Protein AF-A0A939XB37-F1 (afdb_monomer_lite)

Foldseek 3Di:
DFAKDKDKAWDAAQWQQKWKAFQAKKKKAWQAKWKKWKAFQVCQDPLAHESVRTDIDIDGHGDIDIDGRGMITDRIHDPDPPPITMIMMMDHPQPQAADDDDDDPDPQNLQDPGVRMGMAGDCPHPCVVVPHHPHYDDDTDGCNVVD

Structure (mmCIF, N/CA/C/O backbone):
data_AF-A0A939XB37-F1
#
_entry.id   AF-A0A939XB37-F1
#
loop_
_atom_site.group_PDB
_atom_site.id
_atom_site.type_symbol
_atom_site.label_atom_id
_atom_site.label_alt_id
_atom_site.label_comp_id
_atom_site.label_asym_id
_atom_site.label_entity_id
_atom_site.label_seq_id
_atom_site.pdbx_PDB_ins_code
_atom_site.Cartn_x
_atom_site.Cartn_y
_atom_site.Cartn_z
_atom_site.occupancy
_atom_site.B_iso_or_equiv
_atom_site.auth_seq_id
_atom_site.auth_comp_id
_atom_site.auth_asym_id
_atom_site.auth_atom_id
_atom_site.pdbx_PDB_model_num
ATOM 1 N N . GLY A 1 1 ? -7.329 -21.004 -12.121 1.00 77.19 1 GLY A N 1
ATOM 2 C CA . GLY A 1 1 ? -6.744 -20.013 -11.199 1.00 77.19 1 GLY A CA 1
ATOM 3 C C . GLY A 1 1 ? -5.356 -20.456 -10.789 1.00 77.19 1 GLY A C 1
ATOM 4 O O . GLY A 1 1 ? -5.059 -21.642 -10.910 1.00 77.19 1 GLY A O 1
ATOM 5 N N . MET A 1 2 ? -4.515 -19.524 -10.344 1.00 89.12 2 MET A N 1
ATOM 6 C CA . MET A 1 2 ? -3.220 -19.843 -9.728 1.00 89.12 2 MET A CA 1
ATOM 7 C C . MET A 1 2 ? -3.422 -20.400 -8.306 1.00 89.12 2 MET A C 1
ATOM 9 O O . MET A 1 2 ? -4.452 -20.115 -7.691 1.00 89.12 2 MET A O 1
ATOM 13 N N . PRO A 1 3 ? -2.480 -21.196 -7.762 1.00 96.12 3 PRO A N 1
ATOM 14 C CA . PRO A 1 3 ? -2.485 -21.544 -6.342 1.00 96.12 3 PRO A CA 1
ATOM 15 C C . PRO A 1 3 ? -2.455 -20.283 -5.473 1.00 96.12 3 PRO A C 1
ATOM 17 O O . PRO A 1 3 ? -1.830 -19.302 -5.865 1.00 96.12 3 PRO A O 1
ATOM 20 N N . ILE A 1 4 ? -3.067 -20.327 -4.290 1.00 97.12 4 ILE A N 1
ATOM 21 C CA . ILE A 1 4 ? -3.101 -19.203 -3.341 1.00 97.12 4 ILE A CA 1
ATOM 22 C C . ILE A 1 4 ? -2.190 -19.444 -2.131 1.00 97.12 4 ILE A C 1
ATOM 24 O O . ILE A 1 4 ? -1.799 -20.579 -1.844 1.00 97.12 4 ILE A O 1
ATOM 28 N N . GLN A 1 5 ? -1.884 -18.373 -1.405 1.00 97.19 5 GLN A N 1
ATOM 29 C CA . GLN A 1 5 ? -1.252 -18.375 -0.091 1.00 97.19 5 GLN A CA 1
ATOM 30 C C . GLN A 1 5 ? -2.053 -17.508 0.884 1.00 97.19 5 GLN A C 1
ATOM 32 O O . GLN A 1 5 ? -2.689 -16.536 0.482 1.00 97.19 5 GLN A O 1
ATOM 37 N N . LEU A 1 6 ? -2.004 -17.870 2.166 1.00 97.31 6 LEU A N 1
ATOM 38 C CA . LEU A 1 6 ? -2.582 -17.092 3.255 1.00 97.31 6 LEU A CA 1
ATOM 39 C C . LEU A 1 6 ? -1.446 -16.588 4.143 1.00 97.31 6 LEU A C 1
ATOM 41 O O . LEU A 1 6 ? -0.588 -17.367 4.561 1.00 97.31 6 LEU A O 1
ATOM 45 N N . GLY A 1 7 ? -1.458 -15.293 4.431 1.00 96.12 7 GLY A N 1
ATOM 46 C CA . GLY A 1 7 ? -0.542 -14.631 5.352 1.00 96.12 7 GLY A CA 1
ATOM 47 C C . GLY A 1 7 ? -1.297 -13.789 6.373 1.00 96.12 7 GLY A C 1
ATOM 48 O O . GLY A 1 7 ? -2.523 -13.686 6.337 1.00 96.12 7 GLY A O 1
ATOM 49 N N . TYR A 1 8 ? -0.561 -13.172 7.292 1.00 94.06 8 TYR A N 1
ATOM 50 C CA . TYR A 1 8 ? -1.111 -12.186 8.212 1.00 94.06 8 TYR A CA 1
ATOM 51 C C . TYR A 1 8 ? -0.237 -10.931 8.213 1.00 94.06 8 TYR A C 1
ATOM 53 O O . TYR A 1 8 ? 0.990 -11.021 8.213 1.00 94.06 8 TYR A O 1
ATOM 61 N N . CYS A 1 9 ? -0.875 -9.765 8.245 1.00 96.81 9 CYS A N 1
ATOM 62 C CA . CYS A 1 9 ? -0.240 -8.461 8.386 1.00 96.81 9 CYS A CA 1
ATOM 63 C C . CYS A 1 9 ? -0.801 -7.779 9.640 1.00 96.81 9 CYS A C 1
ATOM 65 O O . CYS A 1 9 ? -2.015 -7.764 9.862 1.00 96.81 9 CYS A O 1
ATOM 67 N N . ASN A 1 10 ? 0.072 -7.263 10.505 1.00 97.38 10 ASN A N 1
ATOM 68 C CA . ASN A 1 10 ? -0.334 -6.553 11.716 1.00 97.38 10 ASN A CA 1
ATOM 69 C C . ASN A 1 10 ? 0.629 -5.411 12.048 1.00 97.38 10 ASN A C 1
ATOM 71 O O . ASN A 1 10 ? 1.800 -5.451 11.676 1.00 97.38 10 ASN A O 1
ATOM 75 N N . GLY A 1 11 ? 0.123 -4.402 12.753 1.00 97.19 11 GLY A N 1
ATOM 76 C CA . GLY A 1 11 ? 0.902 -3.227 13.125 1.00 97.19 11 GLY A CA 1
ATOM 77 C C . GLY A 1 11 ? 0.046 -2.088 13.673 1.00 97.19 11 GLY A C 1
ATOM 78 O O . GLY A 1 11 ? -1.110 -2.284 14.041 1.00 97.19 11 GLY A O 1
ATOM 79 N N . HIS A 1 12 ? 0.632 -0.888 13.718 1.00 97.00 12 HIS A N 1
ATOM 80 C CA . HIS A 1 12 ? 0.027 0.328 14.283 1.00 97.00 12 HIS A CA 1
ATOM 81 C C . HIS A 1 12 ? 0.113 1.530 13.327 1.00 97.00 12 HIS A C 1
ATOM 83 O O . HIS A 1 12 ? 0.283 2.666 13.760 1.00 97.00 12 HIS A O 1
ATOM 89 N N . ASN A 1 13 ? 0.039 1.287 12.018 1.00 97.19 13 ASN A N 1
ATOM 90 C CA . ASN A 1 13 ? 0.155 2.346 11.021 1.00 97.19 13 ASN A CA 1
ATOM 91 C C . ASN A 1 13 ? -1.062 3.292 11.055 1.00 97.19 13 ASN A C 1
ATOM 93 O O . ASN A 1 13 ? -2.184 2.865 11.342 1.00 97.19 13 ASN A O 1
ATOM 97 N N . THR A 1 14 ? -0.827 4.563 10.747 1.00 97.88 14 THR A N 1
ATOM 98 C CA . THR A 1 14 ? -1.857 5.591 10.508 1.00 97.88 14 THR A CA 1
ATOM 99 C C . THR A 1 14 ? -1.531 6.458 9.291 1.00 97.88 14 THR A C 1
ATOM 101 O O . THR A 1 14 ? -2.327 7.317 8.927 1.00 97.88 14 THR A O 1
ATOM 104 N N . LYS A 1 15 ? -0.379 6.246 8.645 1.00 97.94 15 LYS A N 1
ATOM 105 C CA . LYS A 1 15 ? 0.100 7.058 7.524 1.00 97.94 15 LYS A CA 1
ATOM 106 C C . LYS A 1 15 ? 0.041 6.287 6.217 1.00 97.94 15 LYS A C 1
ATOM 108 O O . LYS A 1 15 ? 0.200 5.071 6.215 1.00 97.94 15 LYS A O 1
ATOM 113 N N . LEU A 1 16 ? -0.106 6.998 5.103 1.00 98.56 16 LEU A N 1
ATOM 114 C CA . LEU A 1 16 ? -0.015 6.397 3.772 1.00 98.56 16 LEU A CA 1
ATOM 115 C C . LEU A 1 16 ? 1.355 5.757 3.549 1.00 98.56 16 LEU A C 1
ATOM 117 O O . LEU A 1 16 ? 1.435 4.546 3.381 1.00 98.56 16 LEU A O 1
ATOM 121 N N . ASN A 1 17 ? 2.424 6.558 3.629 1.00 98.56 17 ASN A N 1
ATOM 122 C CA . ASN A 1 17 ? 3.824 6.210 3.353 1.00 98.56 17 ASN A CA 1
ATOM 123 C C . ASN A 1 17 ? 4.091 5.684 1.937 1.00 98.56 17 ASN A C 1
ATOM 125 O O . ASN A 1 17 ? 4.923 6.251 1.234 1.00 98.56 17 ASN A O 1
ATOM 129 N N . CYS A 1 18 ? 3.410 4.624 1.520 1.00 98.69 18 CYS A N 1
ATOM 130 C CA . CYS A 1 18 ? 3.532 4.003 0.215 1.00 98.69 18 CYS A CA 1
ATOM 131 C C . CYS A 1 18 ? 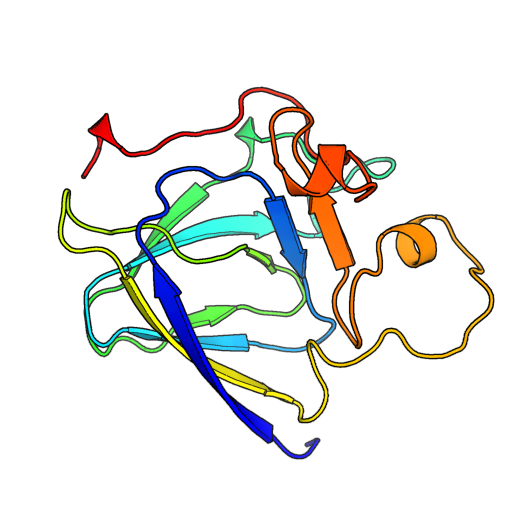2.152 3.668 -0.350 1.00 98.69 18 CYS A C 1
ATOM 133 O O . CYS A 1 18 ? 1.139 3.700 0.347 1.00 98.69 18 CYS A O 1
ATOM 135 N N . LEU A 1 19 ? 2.149 3.320 -1.627 1.00 98.69 19 LEU A N 1
ATOM 136 C CA . LEU A 1 19 ? 1.078 2.619 -2.305 1.00 98.69 19 LEU A CA 1
ATOM 137 C C . LEU A 1 19 ? 1.717 1.546 -3.183 1.00 98.69 19 LEU A C 1
ATOM 139 O O . LEU A 1 19 ? 2.625 1.830 -3.961 1.00 98.69 19 LEU A O 1
ATOM 143 N N . GLU A 1 20 ? 1.250 0.320 -3.048 1.00 98.31 20 GLU A N 1
ATOM 144 C CA . GLU A 1 20 ? 1.628 -0.836 -3.836 1.00 98.31 20 GLU A CA 1
ATOM 145 C C . GLU A 1 20 ? 0.439 -1.396 -4.604 1.00 98.31 20 GLU A C 1
ATOM 147 O O . GLU A 1 20 ? -0.715 -1.112 -4.291 1.00 98.31 20 GLU A O 1
ATOM 152 N N . TYR A 1 21 ? 0.740 -2.177 -5.633 1.00 98.00 21 TYR A N 1
ATOM 153 C CA . TYR A 1 21 ? -0.248 -2.960 -6.358 1.00 98.00 21 TYR A CA 1
ATOM 154 C C . TYR A 1 21 ? 0.346 -4.286 -6.824 1.00 98.00 21 TYR A C 1
ATOM 156 O O . TYR A 1 21 ? 1.566 -4.451 -6.978 1.00 98.00 21 TYR A O 1
ATOM 164 N N . HIS A 1 22 ? -0.564 -5.219 -7.072 1.00 97.38 22 HIS A N 1
ATOM 165 C CA . HIS A 1 22 ? -0.318 -6.563 -7.574 1.00 97.38 22 HIS A CA 1
A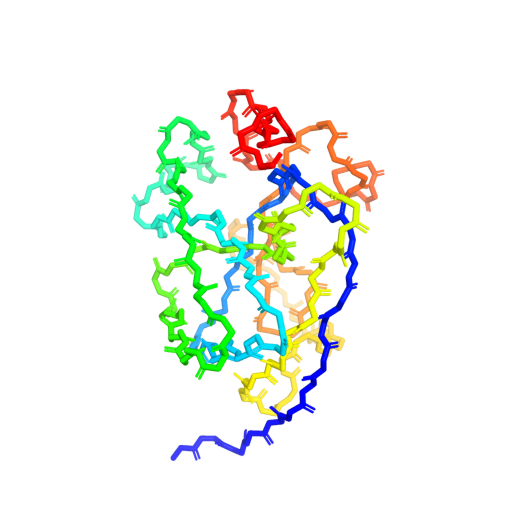TOM 166 C C . HIS A 1 22 ? -1.043 -6.719 -8.915 1.00 97.38 22 HIS A C 1
ATOM 168 O O . HIS A 1 22 ? -2.036 -6.040 -9.168 1.00 97.38 22 HIS A O 1
ATOM 174 N N . ARG A 1 23 ? -0.581 -7.610 -9.800 1.00 94.88 23 ARG A N 1
ATOM 175 C CA . ARG A 1 23 ? -1.279 -7.907 -11.071 1.00 94.88 23 ARG A CA 1
ATOM 176 C C . ARG A 1 23 ? -2.379 -8.967 -10.892 1.00 94.88 23 ARG A C 1
ATOM 178 O O . ARG A 1 23 ? -2.695 -9.705 -11.824 1.00 94.88 23 ARG A O 1
ATOM 185 N N . ASP A 1 24 ? -2.956 -9.021 -9.695 1.00 94.62 24 ASP A N 1
ATOM 186 C CA . ASP A 1 24 ? -4.041 -9.900 -9.263 1.00 94.62 24 ASP A CA 1
ATOM 187 C C . ASP A 1 24 ? -4.753 -9.330 -8.031 1.00 94.62 24 ASP A C 1
ATOM 189 O O . ASP A 1 24 ? -4.260 -8.401 -7.391 1.00 94.62 24 ASP A O 1
ATOM 193 N N . SER A 1 25 ? -5.917 -9.905 -7.715 1.00 94.31 25 SER A N 1
ATOM 194 C CA . SER A 1 25 ? -6.697 -9.545 -6.533 1.00 94.31 25 SER A CA 1
ATOM 195 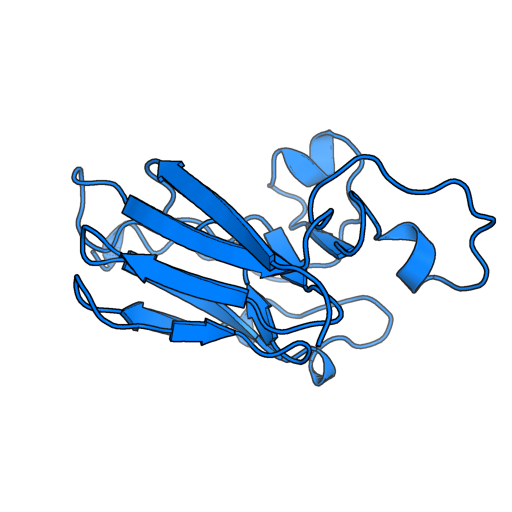C C . SER A 1 25 ? -6.028 -9.971 -5.223 1.00 94.31 25 SER A C 1
ATOM 197 O O . SER A 1 25 ? -5.584 -11.114 -5.071 1.00 94.31 25 SER A O 1
ATOM 199 N N . GLU A 1 26 ? -6.112 -9.096 -4.222 1.00 97.62 26 GLU A N 1
ATOM 200 C CA . GLU A 1 26 ? -5.792 -9.376 -2.823 1.00 97.62 26 GLU A CA 1
ATOM 201 C C . GLU A 1 26 ? -7.064 -9.401 -1.968 1.00 97.62 26 GLU A C 1
ATOM 203 O O . GLU A 1 26 ? -7.831 -8.437 -1.961 1.00 97.62 26 GLU A O 1
ATOM 208 N N . LEU A 1 27 ? -7.277 -10.465 -1.185 1.00 98.06 27 LEU A N 1
ATOM 209 C CA . LEU A 1 27 ? -8.336 -10.469 -0.171 1.00 98.06 27 LEU A CA 1
ATOM 210 C C . LEU A 1 27 ? -7.781 -10.105 1.203 1.00 98.06 27 LEU A C 1
ATOM 212 O O . LEU A 1 27 ? -6.810 -10.698 1.673 1.00 98.06 27 LEU A O 1
ATOM 216 N N . ASN A 1 28 ? -8.476 -9.196 1.876 1.00 98.50 28 ASN A N 1
ATOM 217 C CA . ASN A 1 28 ? -8.169 -8.702 3.209 1.00 98.50 28 ASN A CA 1
ATOM 218 C C . ASN A 1 28 ? -9.311 -9.039 4.171 1.00 98.50 28 ASN A C 1
ATOM 220 O O . ASN A 1 28 ? -10.470 -8.712 3.907 1.00 98.50 28 ASN A O 1
ATOM 224 N N . ILE A 1 29 ? -8.990 -9.684 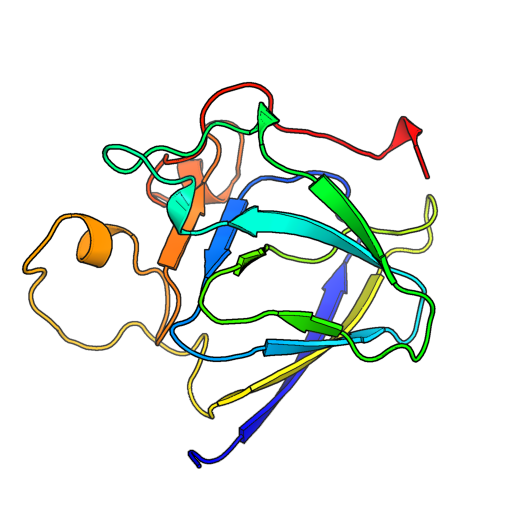5.298 1.00 98.44 29 ILE A N 1
ATOM 225 C CA . ILE A 1 29 ? -9.972 -10.073 6.322 1.00 98.44 29 ILE A CA 1
ATOM 226 C C . ILE A 1 29 ? -9.449 -9.698 7.710 1.00 98.44 29 ILE A C 1
ATOM 228 O O . ILE A 1 29 ? -8.526 -10.317 8.244 1.00 98.44 29 ILE A O 1
ATOM 232 N N . GLY A 1 30 ? -10.048 -8.670 8.308 1.00 97.81 30 GLY A N 1
ATOM 233 C CA . GLY A 1 30 ? -9.642 -8.139 9.608 1.00 97.81 30 GLY A CA 1
ATOM 234 C C . GLY A 1 30 ? -10.154 -8.969 10.787 1.00 97.81 30 GLY A C 1
ATOM 235 O O . GLY A 1 30 ? -11.344 -9.263 10.887 1.00 97.81 30 GLY A O 1
ATOM 236 N N . SER A 1 31 ? -9.273 -9.292 11.738 1.00 96.88 31 SER A N 1
ATOM 237 C CA . SER A 1 31 ? -9.670 -9.762 13.082 1.00 96.88 31 SER A CA 1
ATOM 238 C C . SER A 1 31 ? -10.025 -8.611 14.038 1.00 96.88 31 SER A C 1
ATOM 240 O O . SER A 1 31 ? -10.612 -8.838 15.101 1.00 96.88 31 SER A O 1
ATOM 242 N N . THR A 1 32 ? -9.714 -7.386 13.617 1.00 96.25 32 THR A N 1
ATOM 243 C CA . THR A 1 32 ? -10.148 -6.090 14.147 1.00 96.25 32 THR A CA 1
ATOM 244 C C . THR A 1 32 ? -10.687 -5.258 12.984 1.00 96.25 32 THR A C 1
ATOM 246 O O . THR A 1 32 ? -10.432 -5.596 11.826 1.00 96.25 32 THR A O 1
ATOM 249 N N . ASP A 1 33 ? -11.379 -4.159 13.279 1.00 98.19 33 ASP A N 1
ATOM 250 C CA . ASP A 1 33 ? -11.607 -3.119 12.274 1.00 98.19 33 ASP A CA 1
ATOM 251 C C . ASP A 1 33 ? -10.248 -2.623 11.748 1.00 98.19 33 ASP A C 1
ATOM 253 O O . ASP A 1 33 ? -9.259 -2.570 12.492 1.00 98.19 33 ASP A O 1
ATOM 257 N N . PHE A 1 34 ? -10.190 -2.261 10.472 1.00 98.56 34 PHE A N 1
ATOM 258 C CA . PHE A 1 34 ? -8.994 -1.707 9.839 1.00 98.56 34 PHE A CA 1
ATOM 259 C C . PHE A 1 34 ? -9.381 -0.684 8.773 1.00 98.56 34 PHE A C 1
ATOM 261 O O . PHE A 1 34 ? -10.531 -0.629 8.332 1.00 98.56 34 PHE A O 1
ATOM 268 N N . ILE A 1 35 ? -8.425 0.154 8.387 1.00 98.75 35 ILE A N 1
ATOM 269 C CA . ILE A 1 35 ? -8.605 1.141 7.324 1.00 98.75 35 ILE A CA 1
ATOM 270 C C . ILE A 1 35 ? -7.634 0.831 6.191 1.00 98.75 35 ILE A C 1
ATOM 272 O O . ILE A 1 35 ? -6.461 0.560 6.435 1.00 98.75 35 ILE A O 1
ATOM 276 N N . LEU A 1 36 ? -8.114 0.895 4.953 1.00 98.62 36 LEU A N 1
ATOM 277 C CA . LEU A 1 36 ? -7.272 0.913 3.761 1.00 98.62 36 LEU A CA 1
ATOM 278 C C . LEU A 1 36 ? -7.265 2.324 3.178 1.00 98.62 36 LEU A C 1
ATOM 280 O O . LEU A 1 36 ? -8.312 2.962 3.066 1.00 98.62 36 LEU A O 1
ATOM 284 N N . LEU A 1 37 ? -6.080 2.797 2.805 1.00 98.69 37 LEU A N 1
ATOM 285 C CA . LEU A 1 37 ? -5.904 3.999 2.000 1.00 98.69 37 LEU A CA 1
ATOM 286 C C . LEU A 1 37 ? -5.719 3.546 0.553 1.00 98.69 37 LEU A C 1
ATOM 288 O O . LEU A 1 37 ? -4.763 2.830 0.262 1.00 98.69 37 LEU A O 1
ATOM 292 N N . LEU A 1 38 ? -6.663 3.909 -0.314 1.00 98.69 38 LEU A N 1
ATOM 293 C CA . LEU A 1 38 ? -6.760 3.389 -1.674 1.00 98.69 38 LEU A CA 1
ATOM 294 C C . LEU A 1 38 ? -6.674 4.502 -2.717 1.00 98.69 38 LEU A C 1
ATOM 296 O O . LEU A 1 38 ? -7.219 5.588 -2.521 1.00 98.69 38 LEU A O 1
ATOM 300 N N . ALA A 1 39 ? -6.063 4.191 -3.856 1.00 98.75 39 ALA A N 1
ATOM 301 C CA . ALA A 1 39 ? -6.119 4.988 -5.082 1.00 98.75 39 ALA A CA 1
ATOM 302 C C . ALA A 1 39 ? -6.240 4.062 -6.302 1.00 98.75 39 ALA A C 1
ATOM 304 O O . ALA A 1 39 ? -6.087 2.848 -6.171 1.00 98.75 39 ALA A O 1
ATOM 305 N N . LYS A 1 40 ? -6.528 4.600 -7.491 1.00 98.50 40 LYS A N 1
ATOM 306 C CA . LYS A 1 40 ? -6.626 3.787 -8.714 1.00 98.50 40 LYS A CA 1
ATOM 307 C C . LYS A 1 40 ? -5.296 3.757 -9.459 1.00 98.50 40 LYS A C 1
ATOM 309 O O . LYS A 1 40 ? -4.571 4.745 -9.470 1.00 98.50 40 LYS A O 1
ATOM 314 N N . ALA A 1 41 ? -5.006 2.662 -10.152 1.00 97.25 41 ALA A N 1
ATOM 315 C CA . ALA A 1 41 ? -3.846 2.574 -11.039 1.00 97.25 41 ALA A CA 1
ATOM 316 C C . ALA A 1 41 ? -3.896 3.632 -12.153 1.00 97.25 41 ALA A C 1
ATOM 318 O O . ALA A 1 41 ? -2.884 4.259 -12.449 1.00 97.25 41 ALA A O 1
ATOM 319 N N . ASP A 1 42 ? -5.091 3.921 -12.675 1.00 97.38 42 ASP A N 1
ATOM 320 C CA . ASP A 1 42 ? -5.321 4.964 -13.686 1.00 97.38 42 ASP A CA 1
ATOM 321 C C . ASP A 1 42 ? -5.032 6.389 -13.178 1.00 97.38 42 ASP A C 1
ATOM 323 O O . ASP A 1 42 ? -4.979 7.335 -13.964 1.00 97.38 42 ASP A O 1
ATOM 327 N N . ASP A 1 43 ? -4.850 6.569 -11.866 1.00 98.44 43 ASP A N 1
ATOM 328 C CA . ASP A 1 43 ? -4.457 7.853 -11.298 1.00 98.44 43 ASP A CA 1
ATOM 329 C C . ASP A 1 43 ? -2.955 8.131 -11.396 1.00 98.44 43 ASP A C 1
ATOM 331 O O . ASP A 1 43 ? -2.555 9.274 -11.143 1.00 98.44 43 ASP A O 1
ATOM 335 N N . ILE A 1 44 ? -2.156 7.131 -11.787 1.00 98.25 44 ILE A N 1
ATOM 336 C CA . ILE A 1 44 ? -0.729 7.269 -12.073 1.00 98.25 44 ILE A CA 1
ATOM 337 C C . ILE A 1 44 ? -0.558 7.961 -13.428 1.00 98.25 44 ILE A C 1
ATOM 339 O O . ILE A 1 44 ? -0.937 7.433 -14.471 1.00 98.25 44 ILE A O 1
ATOM 343 N N . VAL A 1 45 ? 0.079 9.128 -13.420 1.00 97.88 45 VAL A N 1
ATOM 344 C CA . VAL A 1 45 ? 0.406 9.905 -14.620 1.00 97.88 45 VAL A CA 1
ATOM 345 C C . VAL A 1 45 ? 1.906 10.162 -14.626 1.00 97.88 45 VAL A C 1
ATOM 347 O O . VAL A 1 45 ? 2.452 10.664 -13.646 1.00 97.88 45 VAL A O 1
ATOM 350 N N . ASP A 1 46 ? 2.587 9.766 -15.704 1.00 96.38 46 ASP A N 1
ATOM 351 C CA . ASP A 1 46 ? 4.045 9.894 -15.857 1.00 96.38 46 ASP A CA 1
ATOM 352 C C . ASP A 1 46 ? 4.843 9.317 -14.666 1.00 96.38 46 ASP A C 1
ATOM 354 O O . ASP A 1 46 ? 5.852 9.863 -14.218 1.00 96.38 46 ASP A O 1
ATOM 358 N N . GLY A 1 47 ? 4.356 8.194 -14.125 1.00 97.06 47 GLY A N 1
ATOM 359 C CA . GLY A 1 47 ? 4.941 7.509 -12.969 1.00 97.06 47 GLY A CA 1
ATOM 360 C C . GLY A 1 47 ? 4.682 8.177 -11.622 1.00 97.06 47 GLY A C 1
ATOM 361 O O . GLY A 1 47 ? 5.264 7.770 -10.620 1.00 97.06 47 GLY A O 1
ATOM 362 N N . LYS A 1 48 ? 3.816 9.190 -11.562 1.00 98.50 48 LYS A N 1
ATOM 363 C CA . LYS A 1 48 ? 3.478 9.900 -10.328 1.00 98.50 48 LYS A CA 1
ATOM 364 C C . LYS A 1 48 ? 2.011 9.740 -9.970 1.00 98.50 48 LYS A C 1
ATOM 366 O O . LYS A 1 48 ? 1.154 9.732 -10.847 1.00 98.50 48 LYS A O 1
ATOM 371 N N . LEU A 1 49 ? 1.730 9.659 -8.674 1.00 98.69 49 LEU A N 1
ATOM 372 C CA . LEU A 1 49 ? 0.376 9.661 -8.131 1.00 98.69 49 LEU A CA 1
ATOM 373 C C . LEU A 1 49 ? 0.244 10.784 -7.101 1.00 98.69 49 LEU A C 1
ATOM 375 O O . LEU A 1 49 ? 0.976 10.831 -6.110 1.00 98.69 49 LEU A O 1
ATOM 379 N N . ASP A 1 50 ? -0.709 11.682 -7.345 1.00 98.69 50 ASP A N 1
ATOM 380 C CA . ASP A 1 50 ? -1.073 12.757 -6.422 1.00 98.69 50 ASP A CA 1
ATOM 381 C C . ASP A 1 50 ? -1.882 12.193 -5.249 1.00 98.69 50 ASP A C 1
ATOM 383 O O . ASP A 1 50 ? -2.968 11.634 -5.434 1.00 98.69 50 ASP A O 1
ATOM 387 N N . THR A 1 51 ? -1.358 12.336 -4.032 1.00 98.69 51 THR A N 1
ATOM 388 C CA . THR A 1 51 ? -1.970 11.786 -2.819 1.00 98.69 51 THR A CA 1
ATOM 389 C C . THR A 1 51 ? -3.326 12.405 -2.486 1.00 98.69 51 THR A C 1
ATOM 391 O O . THR A 1 51 ? -4.078 11.810 -1.718 1.00 98.69 51 THR A O 1
ATOM 394 N N . SER A 1 52 ? -3.707 13.534 -3.095 1.00 98.44 52 SER A N 1
ATOM 395 C CA . SER A 1 52 ? -5.065 14.090 -2.981 1.00 98.44 52 SER A CA 1
ATOM 396 C C . SER A 1 52 ? -6.153 13.186 -3.573 1.00 98.44 52 SER A C 1
ATOM 398 O O . SER A 1 52 ? -7.329 13.352 -3.253 1.00 98.44 52 SER A O 1
ATOM 400 N N . LYS A 1 53 ? -5.776 12.210 -4.408 1.00 98.62 53 LYS A N 1
ATOM 401 C CA . LYS A 1 53 ? -6.685 11.205 -4.975 1.00 98.62 53 LYS A CA 1
ATOM 402 C C . LYS A 1 53 ? -6.901 9.991 -4.065 1.00 98.62 53 LYS A C 1
ATOM 404 O O . LYS A 1 53 ? -7.742 9.145 -4.365 1.00 98.62 53 LYS A O 1
ATOM 409 N N . VAL A 1 54 ? -6.139 9.887 -2.975 1.00 98.69 54 VAL A N 1
ATOM 410 C CA . VAL A 1 54 ? -6.237 8.777 -2.025 1.00 98.69 54 VAL A CA 1
ATOM 411 C C . VAL A 1 54 ? -7.492 8.927 -1.175 1.00 98.69 54 VAL A C 1
ATOM 413 O O . VAL A 1 54 ? -7.754 9.981 -0.599 1.00 98.69 54 VAL A O 1
ATOM 416 N N . MET A 1 55 ? -8.237 7.834 -1.043 1.00 98.31 55 MET A N 1
ATOM 417 C CA . MET A 1 55 ? -9.449 7.754 -0.235 1.00 98.31 55 MET A CA 1
ATOM 418 C C . MET A 1 55 ? -9.290 6.703 0.864 1.00 98.31 55 MET A C 1
ATOM 420 O O . MET A 1 55 ? -8.742 5.625 0.636 1.00 98.31 55 MET A O 1
ATOM 424 N N . ALA A 1 56 ? -9.786 7.010 2.062 1.00 98.31 56 ALA A N 1
ATOM 425 C CA . ALA A 1 56 ? -9.775 6.092 3.196 1.00 98.31 56 ALA A CA 1
ATOM 426 C C . ALA A 1 56 ? -11.081 5.292 3.274 1.00 98.31 56 ALA A C 1
ATOM 428 O O . ALA A 1 56 ? -12.170 5.866 3.244 1.00 98.31 56 ALA A O 1
ATOM 429 N N . PHE A 1 57 ? -10.970 3.976 3.441 1.00 98.38 57 PHE A N 1
ATOM 430 C CA . PHE A 1 57 ? -12.104 3.070 3.600 1.00 98.38 57 PHE A CA 1
ATOM 431 C C . PHE A 1 57 ? -11.947 2.264 4.878 1.00 98.38 57 PHE A C 1
ATOM 433 O O . PHE A 1 57 ? -10.944 1.578 5.067 1.00 98.38 57 PHE A O 1
ATOM 440 N N . LYS A 1 58 ? -12.954 2.329 5.750 1.00 98.31 58 LYS A N 1
ATOM 441 C CA . LYS A 1 58 ? -13.022 1.487 6.941 1.00 98.31 58 LYS A CA 1
ATOM 442 C C . LYS A 1 58 ? -13.681 0.156 6.588 1.00 98.31 58 LYS A C 1
ATOM 444 O O . LYS A 1 58 ? -14.786 0.147 6.054 1.00 98.31 58 LYS A O 1
ATOM 449 N N . ALA A 1 59 ? -13.025 -0.937 6.954 1.00 98.44 59 ALA A N 1
ATOM 450 C CA . ALA A 1 59 ? -13.592 -2.275 6.963 1.00 98.44 59 ALA A CA 1
ATOM 451 C C . ALA A 1 59 ? -13.811 -2.722 8.412 1.00 98.44 59 ALA A C 1
ATOM 453 O O . ALA A 1 59 ? -12.933 -2.586 9.271 1.00 98.44 59 ALA A O 1
ATOM 454 N N . GLU A 1 60 ? -15.001 -3.237 8.693 1.00 98.31 60 GLU A N 1
ATOM 455 C CA . GLU A 1 60 ? -15.341 -3.804 9.993 1.00 98.31 60 GLU A CA 1
ATOM 456 C C . GLU A 1 60 ? -14.701 -5.185 10.159 1.00 98.31 60 GLU A C 1
ATOM 458 O O . GLU A 1 60 ? -14.464 -5.920 9.194 1.00 98.31 60 GLU A O 1
ATOM 463 N N . LYS A 1 61 ? -14.448 -5.572 11.409 1.00 98.12 61 LYS A N 1
ATOM 464 C CA . LYS A 1 61 ? -13.990 -6.916 11.758 1.00 98.12 61 LYS A CA 1
ATOM 465 C C . LYS A 1 61 ? -14.829 -7.992 11.055 1.00 98.12 61 LYS A C 1
ATOM 467 O O . LYS A 1 61 ? -16.047 -8.049 11.199 1.00 98.12 61 LYS A O 1
ATOM 472 N N . GLY A 1 62 ? -14.148 -8.916 10.381 1.00 98.12 62 GLY A N 1
ATOM 473 C CA . GLY A 1 62 ? -14.762 -10.041 9.676 1.00 98.12 62 GLY A CA 1
ATOM 474 C C . GLY A 1 62 ? -15.329 -9.708 8.294 1.00 98.12 62 GLY A C 1
ATOM 475 O O . GLY A 1 62 ? -15.707 -10.639 7.585 1.00 98.12 62 GLY A O 1
ATOM 476 N N . GLN A 1 63 ? -15.358 -8.435 7.878 1.00 98.38 63 GLN A N 1
ATOM 477 C CA . GLN A 1 63 ? -15.649 -8.092 6.488 1.00 98.38 63 GLN A CA 1
ATOM 478 C C . GLN A 1 63 ? -14.509 -8.564 5.582 1.00 98.38 63 GLN A C 1
ATOM 480 O O . GLN A 1 63 ? -13.329 -8.440 5.921 1.00 98.38 63 GLN A O 1
ATOM 485 N N . VAL A 1 64 ? -14.885 -9.117 4.429 1.00 98.06 64 VAL A N 1
ATOM 486 C CA . VAL A 1 64 ? -13.951 -9.500 3.370 1.00 98.06 64 VAL A CA 1
ATOM 487 C C . VAL A 1 64 ? -13.874 -8.345 2.385 1.00 98.06 64 VAL A C 1
ATOM 489 O O . VAL A 1 64 ? -14.891 -7.954 1.815 1.00 98.06 64 VAL A O 1
ATOM 492 N N . VAL A 1 65 ? -12.672 -7.813 2.189 1.00 98.38 65 VAL A N 1
ATOM 493 C CA . VAL A 1 65 ? -12.391 -6.781 1.189 1.00 98.38 65 VAL A CA 1
ATOM 494 C C . VAL A 1 65 ? -11.561 -7.403 0.079 1.00 98.38 65 VAL A C 1
ATOM 496 O O . VAL A 1 65 ? -10.506 -7.965 0.354 1.00 98.38 65 VAL A O 1
ATOM 499 N N . GLU A 1 66 ? -12.028 -7.294 -1.160 1.00 98.00 66 GLU A N 1
ATOM 500 C CA . GLU A 1 66 ? -11.233 -7.598 -2.348 1.00 98.00 66 GLU A CA 1
ATOM 501 C C . GLU A 1 66 ? -10.635 -6.304 -2.899 1.00 98.00 66 GLU A C 1
ATOM 503 O O . GLU A 1 66 ? -11.358 -5.359 -3.221 1.00 98.00 66 GLU A O 1
ATOM 508 N N . VAL A 1 67 ? -9.310 -6.263 -2.993 1.00 98.12 67 VAL A N 1
ATOM 509 C CA . VAL A 1 67 ? -8.563 -5.201 -3.661 1.00 98.12 67 VAL A CA 1
ATOM 510 C C . VAL A 1 67 ? -8.175 -5.722 -5.039 1.00 98.12 67 VAL A C 1
ATOM 512 O O . VAL A 1 67 ? -7.372 -6.644 -5.143 1.00 98.12 67 VAL A O 1
ATOM 515 N N . TYR A 1 68 ? -8.790 -5.168 -6.082 1.00 96.88 68 TYR A N 1
ATOM 516 C CA . TYR A 1 68 ? -8.510 -5.525 -7.476 1.00 96.88 68 TYR A CA 1
ATOM 517 C C . TYR A 1 68 ? -7.119 -5.066 -7.922 1.00 96.88 68 TYR A C 1
ATOM 519 O O . TYR A 1 68 ? -6.565 -4.119 -7.366 1.00 96.88 68 TYR A O 1
ATOM 527 N N . GLU A 1 69 ? -6.612 -5.651 -9.006 1.00 95.69 69 GLU A N 1
ATOM 528 C CA . GLU A 1 69 ? -5.320 -5.316 -9.619 1.00 95.69 69 GLU A CA 1
ATOM 529 C C . GLU A 1 69 ? -5.216 -3.852 -10.085 1.00 95.69 69 GLU A C 1
ATOM 531 O O . GLU A 1 69 ? -4.127 -3.326 -10.307 1.00 95.69 69 GLU A O 1
ATOM 536 N N . THR A 1 70 ? -6.361 -3.184 -10.249 1.00 96.75 70 THR A N 1
ATOM 537 C CA . THR A 1 70 ? -6.469 -1.768 -10.624 1.00 96.75 70 THR A CA 1
ATOM 538 C C . THR A 1 70 ? -6.466 -0.818 -9.426 1.00 96.75 70 THR A C 1
ATOM 540 O O . THR A 1 70 ? -6.596 0.394 -9.610 1.00 96.75 70 THR A O 1
ATOM 543 N N . SER A 1 71 ? -6.391 -1.342 -8.205 1.00 98.12 71 SER A N 1
ATOM 544 C CA . SER A 1 71 ? -6.405 -0.571 -6.966 1.00 98.12 71 SER A CA 1
ATOM 545 C C . SER A 1 71 ? -5.035 -0.634 -6.308 1.00 98.12 71 SER A C 1
ATOM 547 O O . SER A 1 71 ? -4.458 -1.705 -6.153 1.00 98.12 71 SER A O 1
ATOM 549 N N . LEU A 1 72 ? -4.533 0.526 -5.903 1.00 98.62 72 LEU A N 1
ATOM 550 C CA . LEU A 1 72 ? -3.343 0.632 -5.081 1.00 98.62 72 LEU A CA 1
ATOM 551 C C . LEU A 1 72 ? -3.746 0.679 -3.609 1.00 98.62 72 LEU A C 1
ATOM 553 O O . LEU A 1 72 ? -4.706 1.366 -3.255 1.00 98.62 72 LEU A O 1
ATOM 557 N N . HIS A 1 73 ? -2.973 0.020 -2.756 1.00 98.50 73 HIS A N 1
ATOM 558 C CA . HIS A 1 73 ? -3.123 0.003 -1.299 1.00 98.50 73 HIS A CA 1
ATOM 559 C C . HIS A 1 73 ? -1.753 -0.064 -0.631 1.00 98.50 73 HIS A C 1
ATOM 561 O O . HIS A 1 73 ? -0.739 -0.153 -1.298 1.00 98.50 73 HIS A O 1
ATOM 567 N N . TYR A 1 74 ? -1.676 -0.013 0.691 1.00 97.94 74 TYR A N 1
ATOM 568 C CA . TYR A 1 74 ? -0.452 -0.376 1.410 1.00 97.94 74 TYR A CA 1
ATOM 569 C C . TYR A 1 74 ? -0.822 -1.079 2.711 1.00 97.94 74 TYR A C 1
ATOM 571 O O . TYR A 1 74 ? -1.996 -1.397 2.927 1.00 97.94 74 TYR A O 1
ATOM 579 N N . ALA A 1 75 ? 0.166 -1.326 3.576 1.00 95.94 75 ALA A N 1
ATOM 580 C CA . ALA A 1 75 ? -0.060 -1.873 4.905 1.00 95.94 75 ALA A CA 1
ATOM 581 C C . ALA A 1 75 ? -1.266 -1.176 5.574 1.00 95.94 75 ALA A C 1
ATOM 583 O O . ALA A 1 75 ? -1.278 0.061 5.641 1.00 95.94 75 ALA A O 1
ATOM 584 N N . PRO A 1 76 ? -2.266 -1.937 6.065 1.00 98.06 76 PRO A N 1
ATOM 585 C CA . PRO A 1 76 ? -3.476 -1.355 6.626 1.00 98.06 76 PRO A CA 1
ATOM 586 C C . PRO A 1 76 ? -3.188 -0.329 7.722 1.00 98.06 76 PRO A C 1
ATOM 588 O O . PRO A 1 76 ? -2.171 -0.386 8.411 1.00 98.06 76 PRO A O 1
ATOM 591 N N . CYS A 1 77 ? -4.116 0.594 7.922 1.00 98.44 77 CYS A N 1
ATOM 592 C CA . CYS A 1 77 ? -4.100 1.525 9.035 1.00 98.44 77 CYS A CA 1
ATOM 593 C C . CYS A 1 77 ? -4.976 1.017 10.184 1.00 98.44 77 CYS A C 1
ATOM 595 O O . CYS A 1 77 ? -5.958 0.290 9.998 1.00 98.44 77 CYS A O 1
ATOM 597 N N . SER A 1 78 ? -4.627 1.446 11.393 1.00 98.25 78 SER A N 1
ATOM 598 C CA . SER A 1 78 ? -5.446 1.246 12.587 1.00 98.25 78 SER A CA 1
ATOM 599 C C . SER A 1 78 ? -6.797 1.939 12.396 1.00 98.25 78 SER A C 1
ATOM 601 O O . SER A 1 78 ? -6.836 3.089 11.970 1.00 98.25 78 SER A O 1
ATOM 603 N N . ALA A 1 79 ? -7.898 1.269 12.738 1.00 97.88 79 ALA A N 1
ATOM 604 C CA . ALA A 1 79 ? -9.230 1.886 12.721 1.00 97.88 79 ALA A CA 1
ATOM 605 C C . ALA A 1 79 ? -9.605 2.571 14.043 1.00 97.88 79 ALA A C 1
ATOM 607 O O . ALA A 1 79 ? -10.639 3.231 14.119 1.00 97.88 79 ALA A O 1
ATOM 608 N N . LYS A 1 80 ? -8.794 2.369 15.088 1.00 96.69 80 LYS A N 1
ATOM 609 C CA . LYS A 1 80 ? -8.973 2.962 16.411 1.00 96.69 80 LYS A CA 1
ATOM 610 C C . LYS A 1 80 ? -7.628 3.204 17.082 1.00 96.69 80 LYS A C 1
ATOM 612 O O . LYS A 1 80 ? -6.741 2.339 17.052 1.00 96.69 80 LYS A O 1
ATOM 617 N N . LYS A 1 81 ? -7.479 4.367 17.719 1.00 95.19 81 LYS A N 1
ATOM 618 C CA . LYS A 1 81 ? -6.240 4.754 18.404 1.00 95.19 81 LYS A CA 1
ATOM 619 C C . LYS A 1 81 ? -5.808 3.722 19.453 1.00 95.19 81 LYS A C 1
ATOM 621 O O . LYS A 1 81 ? -6.557 3.378 20.364 1.00 95.19 81 LYS A O 1
ATOM 626 N N . GLY A 1 82 ? -4.567 3.251 19.329 1.00 93.38 82 GLY A N 1
ATOM 627 C CA . GLY A 1 82 ? -3.934 2.320 20.269 1.00 93.38 82 GLY A CA 1
ATOM 628 C C . GLY A 1 82 ? -4.255 0.834 20.064 1.00 93.38 82 GLY A C 1
ATOM 629 O O . GLY A 1 82 ? -3.587 0.004 20.674 1.00 93.38 82 GLY A O 1
ATOM 630 N N . GLU A 1 83 ? -5.208 0.467 19.200 1.00 94.31 83 GLU A N 1
ATOM 631 C CA . GLU A 1 83 ? -5.578 -0.946 18.994 1.00 94.31 83 GLU A CA 1
ATOM 632 C C . GLU A 1 83 ? -4.732 -1.650 17.922 1.00 94.31 83 GLU A C 1
ATOM 634 O O . GLU A 1 83 ? -4.517 -2.861 18.000 1.00 94.31 83 GLU A O 1
ATOM 639 N N . GLY A 1 84 ? -4.199 -0.890 16.959 1.00 96.69 84 GLY A N 1
ATOM 640 C CA . GLY A 1 84 ? -3.511 -1.449 15.797 1.00 96.69 84 GLY A CA 1
ATOM 641 C C . GLY A 1 84 ? -4.470 -2.114 14.808 1.00 96.69 84 GLY A C 1
ATOM 642 O O . GLY A 1 84 ? -5.688 -1.956 14.888 1.00 96.69 84 GLY A O 1
ATOM 643 N N . PHE A 1 85 ? -3.912 -2.873 13.871 1.00 97.75 85 PHE A N 1
ATOM 644 C CA . PHE A 1 85 ? -4.655 -3.697 12.921 1.00 97.75 85 PHE A CA 1
ATOM 645 C C . PHE A 1 85 ? -4.097 -5.121 12.896 1.00 97.75 85 PHE A C 1
ATOM 647 O O . PHE A 1 85 ? -2.915 -5.351 13.16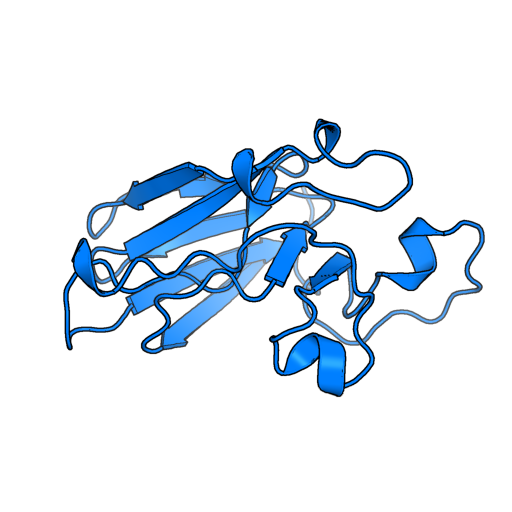9 1.00 97.75 85 PHE A O 1
ATOM 654 N N . LYS A 1 86 ? -4.950 -6.087 12.549 1.00 97.94 86 LYS A N 1
ATOM 655 C CA . LYS A 1 86 ? -4.582 -7.498 12.360 1.00 97.94 86 LYS A CA 1
ATOM 656 C C . LYS A 1 86 ? -5.420 -8.096 11.238 1.00 97.94 86 LYS A C 1
ATOM 658 O O . LYS A 1 86 ? -6.593 -8.412 11.457 1.00 97.94 86 LYS A O 1
ATOM 663 N N . VAL A 1 87 ? -4.819 -8.263 10.067 1.00 98.44 87 VAL A N 1
ATOM 664 C CA . VAL A 1 87 ? -5.513 -8.623 8.827 1.00 98.44 87 VAL A CA 1
ATOM 665 C C . VAL A 1 87 ? -4.908 -9.896 8.240 1.00 98.44 87 VAL A C 1
ATOM 667 O O . VAL A 1 87 ? -3.691 -10.019 8.117 1.00 98.44 87 VAL A O 1
ATOM 670 N N . VAL A 1 88 ? -5.761 -10.864 7.912 1.00 98.31 88 VAL A N 1
ATOM 671 C CA . VAL A 1 88 ? -5.396 -12.018 7.084 1.00 98.31 88 VAL A CA 1
ATOM 672 C C . VAL A 1 88 ? -5.386 -11.570 5.630 1.00 98.31 88 VAL A C 1
ATOM 674 O O . VAL A 1 88 ? -6.345 -10.946 5.180 1.00 98.31 88 VAL A O 1
ATOM 677 N N . ILE A 1 89 ? -4.319 -11.920 4.919 1.00 97.94 89 ILE A N 1
ATOM 678 C CA . ILE A 1 89 ? -4.091 -11.566 3.518 1.00 97.94 89 ILE A CA 1
ATOM 679 C C . ILE A 1 89 ? -4.141 -12.838 2.679 1.00 97.94 89 ILE A C 1
ATOM 681 O O . ILE A 1 89 ? -3.464 -13.818 3.009 1.00 97.94 89 ILE A O 1
ATOM 685 N N . VAL A 1 90 ? -4.919 -12.830 1.600 1.00 97.88 90 VAL A N 1
ATOM 686 C CA . VAL A 1 90 ? -4.991 -13.927 0.628 1.00 97.88 90 VAL A CA 1
ATOM 687 C C . VAL A 1 90 ? -4.552 -13.410 -0.731 1.00 97.88 90 VAL A C 1
ATOM 689 O O . VAL A 1 90 ? -5.147 -12.478 -1.262 1.00 97.88 90 VAL A O 1
ATOM 692 N N . LEU A 1 91 ? -3.524 -14.043 -1.288 1.00 97.19 91 LEU A N 1
ATOM 693 C CA . LEU A 1 91 ? -2.897 -13.677 -2.559 1.00 97.19 91 LEU A CA 1
ATOM 694 C C . LEU A 1 91 ? -2.570 -14.943 -3.356 1.00 97.19 91 LEU A C 1
ATOM 696 O O . LEU A 1 91 ? -2.489 -16.032 -2.774 1.00 97.19 91 LEU A O 1
ATOM 700 N N . PRO A 1 92 ? -2.298 -14.845 -4.663 1.00 96.88 92 PRO A N 1
ATOM 701 C CA . PRO A 1 92 ? -1.599 -15.888 -5.391 1.00 96.88 92 PRO A CA 1
ATOM 702 C C . PRO A 1 92 ? -0.279 -16.269 -4.721 1.00 96.88 92 PRO A C 1
ATOM 704 O O . PRO A 1 92 ? 0.441 -15.463 -4.126 1.00 96.88 92 PRO A O 1
ATOM 707 N N . LYS A 1 93 ? 0.039 -17.556 -4.801 1.00 96.94 93 LYS A N 1
ATOM 708 C CA . LYS A 1 93 ? 1.230 -18.131 -4.192 1.00 96.94 93 LYS A CA 1
ATOM 709 C C . LYS A 1 93 ? 2.483 -17.567 -4.861 1.00 96.94 93 LYS A C 1
ATOM 711 O O . LYS A 1 93 ? 2.671 -17.734 -6.063 1.00 96.94 93 LYS A O 1
ATOM 716 N N . GLY A 1 94 ? 3.371 -16.994 -4.056 1.00 95.94 94 GLY A N 1
ATOM 717 C CA . GLY A 1 94 ? 4.628 -16.382 -4.479 1.00 95.94 94 GLY A CA 1
ATOM 718 C C . GLY A 1 94 ? 4.620 -14.853 -4.464 1.00 95.94 94 GLY A C 1
ATOM 719 O O . GLY A 1 94 ? 5.708 -14.277 -4.466 1.00 95.94 94 GLY A O 1
ATOM 720 N N . THR A 1 95 ? 3.452 -14.197 -4.397 1.00 96.69 95 THR A N 1
ATOM 721 C CA . THR A 1 95 ? 3.373 -12.736 -4.225 1.00 96.69 95 THR A CA 1
ATOM 722 C C . THR A 1 95 ? 4.106 -12.321 -2.947 1.00 96.69 95 THR A C 1
ATOM 724 O O . THR A 1 95 ? 4.076 -13.045 -1.945 1.00 96.69 95 THR A O 1
ATOM 727 N N . ASN A 1 96 ? 4.794 -11.175 -2.991 1.00 96.19 96 ASN A N 1
ATOM 728 C CA . ASN A 1 96 ? 5.703 -10.677 -1.947 1.00 96.19 96 ASN A CA 1
ATOM 729 C C . ASN A 1 96 ? 6.992 -11.505 -1.742 1.00 96.19 96 ASN A C 1
ATOM 731 O O . ASN A 1 96 ? 7.775 -11.214 -0.838 1.00 96.19 96 ASN A O 1
ATOM 735 N N . GLY A 1 97 ? 7.248 -12.521 -2.573 1.00 96.56 97 GLY A N 1
ATOM 736 C CA . GLY A 1 97 ? 8.514 -13.257 -2.592 1.00 96.56 97 GLY A CA 1
ATOM 737 C C . GLY A 1 97 ? 9.674 -12.458 -3.199 1.00 96.56 97 GLY A C 1
ATOM 738 O O . GLY A 1 97 ? 9.529 -11.295 -3.568 1.00 96.56 97 GLY A O 1
ATOM 739 N N . ALA A 1 98 ? 10.839 -13.094 -3.346 1.00 97.56 98 ALA A N 1
ATOM 740 C CA . ALA A 1 98 ? 12.004 -12.458 -3.961 1.00 97.56 98 ALA A CA 1
ATOM 741 C C . ALA A 1 98 ? 11.679 -11.907 -5.359 1.00 97.56 98 ALA A C 1
ATOM 743 O O . ALA A 1 98 ? 10.986 -12.559 -6.141 1.00 97.56 98 ALA A O 1
ATOM 744 N N . VAL A 1 99 ? 12.207 -10.720 -5.667 1.00 95.69 99 VAL A N 1
ATOM 745 C CA . VAL A 1 99 ? 12.120 -10.129 -7.006 1.00 95.69 99 VAL A CA 1
ATOM 746 C C . VAL A 1 99 ? 12.658 -11.148 -8.026 1.00 95.69 99 VAL A C 1
ATOM 748 O O . VAL A 1 99 ? 13.760 -11.669 -7.825 1.00 95.69 99 VAL A O 1
ATOM 751 N N . PRO A 1 100 ? 11.902 -11.487 -9.087 1.00 94.25 100 PRO A N 1
ATOM 752 C CA . PRO A 1 100 ? 12.374 -12.426 -10.100 1.00 94.25 100 PRO A CA 1
ATOM 753 C C . PRO A 1 100 ? 13.611 -11.874 -10.822 1.00 94.25 100 PRO A C 1
ATOM 755 O O . PRO A 1 100 ? 13.874 -10.677 -10.809 1.00 94.25 100 PRO A O 1
ATOM 758 N N . ALA A 1 101 ? 14.380 -12.738 -11.484 1.00 95.50 101 ALA A N 1
ATOM 759 C CA . ALA A 1 101 ? 15.438 -12.276 -12.376 1.00 95.50 101 ALA A CA 1
ATOM 760 C C . ALA A 1 101 ? 14.815 -11.796 -13.697 1.00 95.50 101 ALA A C 1
ATOM 762 O O . ALA A 1 101 ? 14.187 -12.582 -14.404 1.00 95.50 101 ALA A O 1
ATOM 763 N N . PHE A 1 102 ? 14.992 -10.520 -14.033 1.00 94.19 102 PHE A N 1
ATOM 764 C CA . PHE A 1 102 ? 14.523 -9.933 -15.289 1.00 94.19 102 PHE A CA 1
ATOM 765 C C . PHE A 1 102 ? 15.425 -8.763 -15.705 1.00 94.19 102 PHE A C 1
ATOM 767 O O . PHE A 1 102 ? 16.254 -8.281 -14.933 1.00 94.19 102 PHE A O 1
ATOM 774 N N . THR A 1 103 ? 15.274 -8.311 -16.947 1.00 95.12 103 THR A N 1
ATOM 775 C CA . THR A 1 103 ? 15.845 -7.049 -17.429 1.00 95.12 103 THR A CA 1
ATOM 776 C C . THR A 1 103 ? 14.707 -6.053 -17.563 1.00 95.12 103 THR A C 1
ATOM 778 O O . THR A 1 103 ? 13.744 -6.346 -18.268 1.00 95.12 103 THR A O 1
ATOM 781 N N . ALA A 1 104 ? 14.802 -4.911 -16.879 1.00 94.62 104 ALA A N 1
ATOM 782 C CA . ALA A 1 104 ? 13.784 -3.869 -16.963 1.00 94.62 104 ALA A CA 1
ATOM 783 C C . ALA A 1 104 ? 13.631 -3.393 -18.413 1.00 94.62 104 ALA A C 1
ATOM 785 O O . ALA A 1 104 ? 14.616 -3.033 -19.063 1.00 94.62 104 ALA A O 1
ATOM 786 N N . PHE A 1 105 ? 12.400 -3.419 -18.911 1.00 94.50 105 PHE A N 1
ATOM 787 C CA . PHE A 1 105 ? 12.034 -3.012 -20.259 1.00 94.50 105 PHE A CA 1
ATOM 788 C C . PHE A 1 105 ? 11.414 -1.613 -20.274 1.00 94.50 105 PHE A C 1
ATOM 790 O O . PHE A 1 105 ? 11.650 -0.847 -21.208 1.00 94.50 105 PHE A O 1
ATOM 797 N N . ASN A 1 106 ? 10.646 -1.264 -19.242 1.00 94.38 106 ASN A N 1
ATOM 798 C CA . ASN A 1 106 ? 9.992 0.037 -19.112 1.00 94.38 106 ASN A CA 1
ATOM 799 C C . ASN A 1 106 ? 10.289 0.698 -17.747 1.00 94.38 106 ASN A C 1
ATOM 801 O O . ASN A 1 106 ? 11.073 0.193 -16.942 1.00 94.38 106 ASN A O 1
ATOM 805 N N . GLU A 1 107 ? 9.712 1.879 -17.505 1.00 92.88 107 GLU A N 1
ATOM 806 C CA . GLU A 1 107 ? 9.882 2.585 -16.227 1.00 92.88 107 GLU A CA 1
ATOM 807 C C . GLU A 1 107 ? 9.172 1.886 -15.063 1.00 92.88 107 GLU A C 1
ATOM 809 O O . GLU A 1 107 ? 9.720 1.849 -13.964 1.00 92.88 107 GLU A O 1
ATOM 814 N N . GLU A 1 108 ? 7.995 1.303 -15.302 1.00 95.19 108 GLU A N 1
ATOM 815 C CA . GLU A 1 108 ? 7.197 0.605 -14.287 1.00 95.19 108 GLU A CA 1
ATOM 816 C C . GLU A 1 108 ? 7.966 -0.579 -13.687 1.00 95.19 108 GLU A C 1
ATOM 818 O O . GLU A 1 108 ? 7.974 -0.773 -12.474 1.00 95.19 108 GLU A O 1
ATOM 823 N N . ASP A 1 109 ? 8.714 -1.313 -14.510 1.00 95.44 109 ASP A N 1
ATOM 824 C CA . ASP A 1 109 ? 9.580 -2.417 -14.096 1.00 95.44 109 ASP A CA 1
ATOM 825 C C . ASP A 1 109 ? 10.588 -2.020 -13.003 1.00 95.44 109 ASP A C 1
ATOM 827 O O . ASP A 1 109 ? 10.994 -2.850 -12.186 1.00 95.44 109 ASP A O 1
ATOM 831 N N . LYS A 1 110 ? 10.986 -0.742 -12.954 1.00 94.38 110 LYS A N 1
ATOM 832 C CA . LYS A 1 110 ? 11.914 -0.211 -11.944 1.00 94.38 110 LYS A CA 1
ATOM 833 C C . LYS A 1 110 ? 11.248 0.013 -10.585 1.00 94.38 110 LYS A C 1
ATOM 835 O O . LYS A 1 110 ? 11.952 0.250 -9.607 1.00 94.3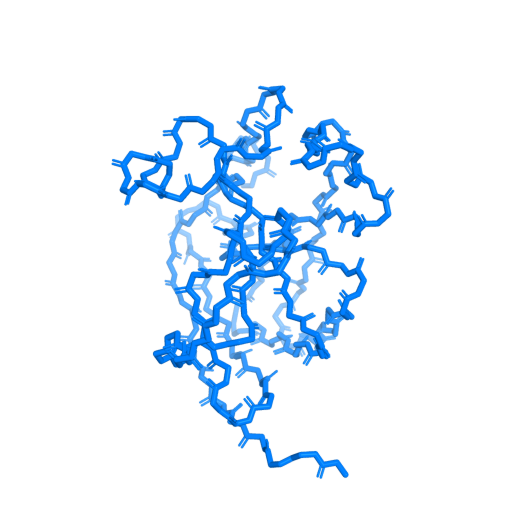8 110 LYS A O 1
ATOM 840 N N . TRP A 1 111 ? 9.918 -0.033 -10.510 1.00 97.25 111 TRP A N 1
ATOM 841 C CA . TRP A 1 111 ? 9.153 0.134 -9.270 1.00 97.25 111 TRP A CA 1
ATOM 842 C C . TRP A 1 111 ? 8.883 -1.207 -8.573 1.00 97.25 111 TRP A C 1
ATOM 844 O O . TRP A 1 111 ? 8.305 -1.225 -7.485 1.00 97.25 111 TRP A O 1
ATOM 854 N N . MET A 1 112 ? 9.283 -2.336 -9.177 1.00 97.62 112 MET A N 1
ATOM 855 C CA . MET A 1 112 ? 9.083 -3.663 -8.598 1.00 97.62 112 MET A CA 1
ATOM 856 C C . MET A 1 112 ? 9.986 -3.871 -7.375 1.00 97.62 112 MET A C 1
ATOM 858 O O . MET A 1 112 ? 11.211 -3.798 -7.465 1.00 97.62 112 MET A O 1
ATOM 862 N N . THR A 1 113 ? 9.376 -4.169 -6.228 1.00 97.25 113 THR A N 1
ATOM 863 C CA . THR A 1 113 ? 10.081 -4.369 -4.945 1.00 97.25 113 THR A CA 1
ATOM 864 C C . THR A 1 113 ? 10.015 -5.806 -4.437 1.00 97.25 113 THR A C 1
ATOM 866 O O . THR A 1 113 ? 10.831 -6.203 -3.607 1.00 97.25 113 THR A O 1
ATOM 869 N N . ALA A 1 114 ? 9.085 -6.609 -4.957 1.00 97.50 114 ALA A N 1
ATOM 870 C CA . ALA A 1 114 ? 8.980 -8.039 -4.691 1.00 97.50 114 ALA A CA 1
ATOM 871 C C . ALA A 1 114 ? 8.309 -8.748 -5.878 1.00 97.50 114 ALA A C 1
ATOM 873 O O . ALA A 1 114 ? 7.821 -8.101 -6.806 1.00 97.50 114 ALA A O 1
ATOM 874 N N . CYS A 1 115 ? 8.277 -10.083 -5.865 1.00 97.19 115 CYS A N 1
ATOM 875 C CA . CYS A 1 115 ? 7.515 -10.849 -6.849 1.00 97.19 115 CYS A CA 1
ATOM 876 C C . CYS A 1 115 ? 6.064 -10.358 -6.876 1.00 97.19 115 CYS A C 1
ATOM 878 O O . CYS A 1 115 ? 5.385 -10.389 -5.843 1.00 97.19 115 CYS A O 1
ATOM 880 N N . ASN A 1 116 ? 5.620 -9.927 -8.060 1.00 96.62 116 ASN A N 1
ATOM 881 C CA . ASN A 1 116 ? 4.274 -9.424 -8.292 1.00 96.62 116 ASN A CA 1
ATOM 882 C C . ASN A 1 116 ? 3.904 -8.239 -7.376 1.00 96.62 116 ASN A C 1
ATOM 884 O O . ASN A 1 116 ? 2.799 -8.162 -6.858 1.00 96.62 116 ASN A O 1
ATOM 888 N N . LYS A 1 117 ? 4.842 -7.324 -7.122 1.00 97.81 117 LYS A N 1
ATOM 889 C CA . LYS A 1 117 ? 4.594 -6.138 -6.299 1.00 97.81 117 LYS A CA 1
ATOM 890 C C . LYS A 1 117 ? 5.387 -4.948 -6.801 1.00 97.81 117 LYS A C 1
ATOM 892 O O . LYS A 1 117 ? 6.619 -4.940 -6.748 1.00 97.81 117 LYS A O 1
ATOM 897 N N . TRP A 1 118 ? 4.656 -3.915 -7.181 1.00 98.19 118 TRP A N 1
ATOM 898 C CA . TRP A 1 118 ? 5.180 -2.609 -7.548 1.00 98.19 118 TRP A CA 1
ATOM 899 C C . TRP A 1 118 ? 4.802 -1.612 -6.472 1.00 98.19 118 TRP A C 1
ATOM 901 O O . TRP A 1 118 ? 3.700 -1.693 -5.941 1.00 98.19 118 TRP A O 1
ATOM 911 N N . LEU A 1 119 ? 5.715 -0.708 -6.124 1.00 98.56 119 LEU A N 1
ATOM 912 C CA . LEU A 1 119 ? 5.539 0.190 -4.988 1.00 98.56 119 LEU A CA 1
ATOM 913 C C . LEU A 1 119 ? 5.970 1.613 -5.343 1.00 98.56 119 LEU A C 1
ATOM 915 O O . LEU A 1 119 ? 7.096 1.852 -5.778 1.00 98.56 119 LEU A O 1
ATOM 919 N N . LEU A 1 120 ? 5.063 2.557 -5.108 1.00 98.75 120 LEU A N 1
ATOM 920 C CA . LEU A 1 120 ? 5.301 3.992 -5.138 1.00 98.75 120 LEU A CA 1
ATOM 921 C C . LEU A 1 120 ? 5.436 4.482 -3.698 1.00 98.75 120 LEU A C 1
ATOM 923 O O . LEU A 1 120 ? 4.508 4.370 -2.898 1.00 98.75 120 LEU A O 1
ATOM 927 N N . ALA A 1 121 ? 6.590 5.042 -3.364 1.00 98.81 121 ALA A N 1
ATOM 928 C CA . ALA A 1 121 ? 6.853 5.600 -2.047 1.00 98.81 121 ALA A CA 1
ATOM 929 C C . ALA A 1 121 ? 6.600 7.115 -2.024 1.00 98.81 121 ALA A C 1
ATOM 931 O O . ALA A 1 121 ? 6.843 7.818 -3.010 1.00 98.81 121 ALA A O 1
ATOM 932 N N . HIS A 1 122 ? 6.157 7.629 -0.879 1.00 98.81 122 HIS A N 1
ATOM 933 C CA . HIS A 1 122 ? 6.233 9.049 -0.543 1.00 98.81 122 HIS A CA 1
ATOM 934 C C . HIS A 1 122 ? 7.651 9.387 -0.075 1.00 98.81 122 HIS A C 1
ATOM 936 O O . HIS A 1 122 ? 8.279 8.573 0.605 1.00 98.81 122 HIS A O 1
ATOM 942 N N . GLU A 1 123 ? 8.160 10.582 -0.383 1.00 98.56 123 GLU A N 1
ATOM 943 C CA . GLU A 1 123 ? 9.549 10.973 -0.070 1.00 98.56 123 GLU A CA 1
ATOM 944 C C . GLU A 1 123 ? 9.898 10.882 1.428 1.00 98.56 123 GLU A C 1
ATOM 946 O O . GLU A 1 123 ? 11.024 10.571 1.813 1.00 98.56 123 GLU A O 1
ATOM 951 N N . GLU A 1 124 ? 8.905 11.102 2.289 1.00 98.25 124 GLU A N 1
ATOM 952 C CA . GLU A 1 124 ? 9.049 11.045 3.747 1.00 98.25 124 GLU A CA 1
ATOM 953 C C . GLU A 1 124 ? 9.181 9.615 4.307 1.00 98.25 124 GLU A C 1
ATOM 955 O O . GLU A 1 124 ? 9.656 9.434 5.438 1.00 98.25 124 GLU A O 1
ATOM 960 N N . SER A 1 125 ? 8.769 8.604 3.535 1.00 98.19 125 SER A N 1
ATOM 961 C CA . SER A 1 125 ? 8.705 7.203 3.966 1.00 98.19 125 SER A CA 1
ATOM 962 C C . SER A 1 125 ? 10.090 6.590 4.216 1.00 98.19 125 SER A C 1
ATOM 964 O O . SER A 1 125 ? 11.124 7.058 3.730 1.00 98.19 125 SER A O 1
ATOM 966 N N . SER A 1 126 ? 10.130 5.519 5.005 1.00 97.50 126 SER A N 1
ATOM 967 C CA . SER A 1 126 ? 11.338 4.700 5.197 1.00 97.50 126 SER A CA 1
ATOM 968 C C . SER A 1 126 ? 11.759 3.966 3.923 1.00 97.50 126 SER A C 1
ATOM 970 O O . SER A 1 126 ? 12.945 3.742 3.684 1.00 97.50 126 SER A O 1
ATOM 972 N N . GLU A 1 127 ? 10.785 3.611 3.102 1.00 98.00 127 GLU A N 1
ATOM 973 C CA . GLU A 1 127 ? 10.909 2.847 1.875 1.00 98.00 127 GLU A CA 1
ATOM 974 C C . GLU A 1 127 ? 11.623 3.688 0.818 1.00 98.00 127 GLU A C 1
ATOM 976 O O . GLU A 1 127 ? 12.600 3.223 0.232 1.00 98.00 127 GLU A O 1
ATOM 981 N N . ALA A 1 128 ? 11.239 4.963 0.670 1.00 98.12 128 ALA A N 1
ATOM 982 C CA . ALA A 1 128 ? 11.961 5.927 -0.162 1.00 98.12 128 ALA A CA 1
ATOM 983 C C . ALA A 1 128 ? 13.434 6.055 0.263 1.00 98.12 128 ALA A C 1
ATOM 985 O O . ALA A 1 128 ? 14.339 5.984 -0.567 1.00 98.12 128 ALA A O 1
ATOM 986 N N . LYS A 1 129 ? 13.697 6.158 1.574 1.00 97.81 129 LYS A N 1
ATOM 987 C CA . LYS A 1 129 ? 15.066 6.225 2.129 1.00 97.81 129 LYS A CA 1
ATOM 988 C C . LYS A 1 129 ? 15.866 4.939 1.904 1.00 97.81 129 LYS A C 1
ATOM 990 O O . LYS A 1 129 ? 17.092 4.977 1.917 1.00 97.81 129 LYS A O 1
ATOM 995 N N . SER A 1 130 ? 15.176 3.823 1.684 1.00 97.12 130 SER A N 1
ATOM 996 C CA . SER A 1 130 ? 15.760 2.515 1.370 1.00 97.12 130 SER A CA 1
ATOM 997 C C . SER A 1 130 ? 15.857 2.250 -0.138 1.00 97.12 130 SER A C 1
ATOM 999 O O . SER A 1 130 ? 16.204 1.143 -0.542 1.00 97.12 130 SER A O 1
ATOM 1001 N N . GLY A 1 131 ? 15.584 3.260 -0.972 1.00 96.50 131 GLY A N 1
ATOM 1002 C CA . GLY A 1 131 ? 15.752 3.199 -2.423 1.00 96.50 131 GLY A CA 1
ATOM 1003 C C . GLY A 1 131 ? 14.504 2.798 -3.210 1.00 96.50 131 GLY A C 1
ATOM 1004 O O . GLY A 1 131 ? 14.615 2.587 -4.416 1.00 96.50 131 GLY A O 1
ATOM 1005 N N . ALA A 1 132 ? 13.327 2.704 -2.578 1.00 97.88 132 ALA A N 1
ATOM 1006 C CA . ALA A 1 132 ? 12.078 2.544 -3.318 1.00 97.88 132 ALA A CA 1
ATOM 1007 C C . ALA A 1 132 ? 11.808 3.768 -4.207 1.00 97.88 132 ALA A C 1
ATOM 1009 O O . ALA A 1 132 ? 12.170 4.899 -3.870 1.00 97.88 132 ALA A O 1
ATOM 1010 N N . TYR A 1 133 ? 11.148 3.544 -5.343 1.00 98.31 133 TYR A N 1
ATOM 1011 C CA . TYR A 1 133 ? 10.833 4.613 -6.279 1.00 98.31 133 TYR A CA 1
ATOM 1012 C C . TYR A 1 133 ? 9.892 5.645 -5.639 1.00 98.31 133 TYR A C 1
ATOM 1014 O O . TYR A 1 133 ? 8.786 5.322 -5.201 1.00 98.31 133 TYR A O 1
ATOM 1022 N N . VAL A 1 134 ? 10.329 6.907 -5.597 1.00 98.62 134 VAL A N 1
ATOM 1023 C CA . VAL A 1 134 ? 9.526 8.017 -5.070 1.00 98.62 134 VAL A CA 1
ATOM 1024 C C . VAL A 1 134 ? 8.499 8.418 -6.123 1.00 98.62 134 VAL A C 1
ATOM 1026 O O . VAL A 1 134 ? 8.801 9.195 -7.029 1.00 98.62 134 VAL A O 1
ATOM 1029 N N . GLY A 1 135 ? 7.299 7.853 -6.027 1.00 98.38 135 GLY A N 1
ATOM 1030 C CA . GLY A 1 135 ? 6.202 8.052 -6.979 1.00 98.38 135 GLY A CA 1
ATOM 1031 C C . GLY A 1 135 ? 5.024 8.847 -6.421 1.00 98.38 135 GLY A C 1
ATOM 1032 O O . GLY A 1 135 ? 4.228 9.366 -7.197 1.00 98.38 135 GLY A O 1
ATOM 1033 N N . LEU A 1 136 ? 4.910 8.977 -5.098 1.00 98.81 136 LEU A N 1
ATOM 1034 C CA . LEU A 1 136 ? 3.814 9.720 -4.477 1.00 98.81 136 LEU A CA 1
ATOM 1035 C C . LEU A 1 136 ? 4.187 11.193 -4.321 1.00 98.81 136 LEU A C 1
ATOM 1037 O O . LEU A 1 136 ? 5.273 11.515 -3.837 1.00 98.81 136 LEU A O 1
ATOM 1041 N N . THR A 1 137 ? 3.280 12.080 -4.722 1.00 98.75 137 THR A N 1
ATOM 1042 C CA . THR A 1 137 ? 3.449 13.538 -4.646 1.00 98.75 137 THR A CA 1
ATOM 1043 C C . THR A 1 137 ? 2.325 14.167 -3.839 1.00 98.75 137 THR A C 1
ATOM 1045 O O . THR A 1 137 ? 1.192 13.705 -3.928 1.00 98.75 137 THR A O 1
ATOM 1048 N N . GLY A 1 138 ? 2.608 15.258 -3.128 1.00 98.25 138 GLY A N 1
ATOM 1049 C CA . GLY A 1 138 ? 1.622 15.964 -2.310 1.00 98.25 138 GLY A CA 1
ATOM 1050 C C . GLY A 1 138 ? 1.913 15.802 -0.822 1.00 98.25 138 GLY A C 1
ATOM 1051 O O . GLY A 1 138 ? 3.068 15.755 -0.415 1.00 98.25 138 GLY A O 1
ATOM 1052 N N . VAL A 1 139 ? 0.862 15.764 -0.003 1.00 98.12 139 VAL A N 1
ATOM 1053 C CA . VAL A 1 139 ? 0.976 15.510 1.443 1.00 98.12 139 VAL A CA 1
ATOM 1054 C C . VAL A 1 139 ? 1.051 14.006 1.680 1.00 98.12 139 VAL A C 1
ATOM 1056 O O . VAL A 1 139 ? 0.349 13.268 1.000 1.00 98.12 139 VAL A O 1
ATOM 1059 N N . ASN A 1 140 ? 1.815 13.548 2.672 1.00 98.44 140 ASN A N 1
ATOM 1060 C CA . ASN A 1 140 ? 1.725 12.182 3.192 1.00 98.44 140 ASN A CA 1
ATOM 1061 C C . ASN A 1 140 ? 0.565 12.101 4.199 1.00 98.44 140 ASN A C 1
ATOM 1063 O O . ASN A 1 140 ? 0.735 12.559 5.334 1.00 98.44 140 ASN A O 1
ATOM 1067 N N . PRO A 1 141 ? -0.624 11.588 3.829 1.00 97.75 141 PRO A N 1
ATOM 1068 C CA . PRO A 1 141 ? -1.776 11.635 4.715 1.00 97.75 141 PRO A CA 1
ATOM 1069 C C . PRO A 1 141 ? -1.530 10.811 5.981 1.00 97.75 141 PRO A C 1
ATOM 1071 O O . PRO A 1 141 ? -1.049 9.679 5.909 1.00 97.75 141 PRO A O 1
ATOM 1074 N N . ASP A 1 142 ? -1.897 11.383 7.126 1.00 98.00 142 ASP A N 1
ATOM 1075 C CA . ASP A 1 142 ? -1.933 10.722 8.429 1.00 98.00 142 ASP A CA 1
ATOM 1076 C C . ASP A 1 142 ? -3.357 10.811 8.977 1.00 98.00 142 ASP A C 1
ATOM 1078 O O . ASP A 1 142 ? -3.906 11.904 9.117 1.00 98.00 142 ASP A O 1
ATOM 1082 N N . ILE A 1 143 ? -3.963 9.664 9.267 1.00 97.56 143 ILE A N 1
ATOM 1083 C CA . ILE A 1 143 ? -5.337 9.581 9.772 1.00 97.56 143 ILE A CA 1
ATOM 1084 C C . ILE A 1 143 ? -5.404 9.456 11.298 1.00 97.56 143 ILE A C 1
ATOM 1086 O O . ILE A 1 143 ? -6.482 9.210 11.831 1.00 97.56 143 ILE A O 1
ATOM 1090 N N . ALA A 1 144 ? -4.287 9.610 12.018 1.00 97.00 144 ALA A N 1
ATOM 1091 C CA . ALA A 1 144 ? -4.223 9.415 13.469 1.00 97.00 144 ALA A CA 1
ATOM 1092 C C . ALA A 1 144 ? -5.235 10.254 14.273 1.00 97.00 144 ALA A C 1
ATOM 1094 O O . ALA A 1 144 ? -5.691 9.801 15.322 1.00 97.00 144 ALA A O 1
ATOM 1095 N N . ASP A 1 145 ? -5.588 11.449 13.791 1.00 95.94 145 ASP A N 1
ATOM 1096 C CA . ASP A 1 145 ? -6.547 12.349 14.451 1.00 95.94 145 ASP A CA 1
ATOM 1097 C C . ASP A 1 145 ? -8.013 12.075 14.062 1.00 95.94 145 ASP A C 1
ATOM 1099 O O . ASP A 1 145 ? -8.925 12.714 14.588 1.00 95.94 145 ASP A O 1
ATOM 1103 N N . LEU A 1 146 ? -8.254 11.126 13.150 1.00 94.19 146 LEU A N 1
ATOM 1104 C CA . LEU A 1 146 ? -9.586 10.727 12.680 1.00 94.19 146 LEU A CA 1
ATOM 1105 C C . LEU A 1 146 ? -10.086 9.412 13.314 1.00 94.19 146 LEU A C 1
ATOM 1107 O O . LEU A 1 146 ? -11.210 9.001 13.018 1.00 94.19 146 LEU A O 1
ATOM 1111 N N . ILE A 1 147 ? -9.268 8.747 14.145 1.00 92.06 147 ILE A N 1
ATOM 1112 C CA . ILE A 1 147 ? -9.496 7.389 14.690 1.00 92.06 147 ILE A CA 1
ATOM 1113 C C . ILE A 1 147 ? -9.397 7.293 16.218 1.00 92.06 147 ILE A C 1
ATOM 1115 O O . ILE A 1 147 ? -8.782 8.173 16.859 1.00 92.06 147 ILE A O 1
#

Secondary structure (DSSP, 8-state):
---EEEEEEEE---B--EEEE-SS-EEEEESS-EEEEEEEGGG-BTTBEEGGG-EEEEE-TT-EEEE-TTEEB-SPEESSTTT-EEEEEEEETTTTSPPPP----SSGGGGEEETTEEEEEETTSHHHHTT--EEEES---B-GGG-

Radius of gyration: 14.82 Å; chains: 1; bounding box: 32×38×40 Å

pLDDT: mean 97.13, std 2.28, range [77.19, 98.81]

Sequence (147 aa):
GMPIQLGYCNGHNTKLNCLEYHRDSELNIGSTDFILLLAKADDIVDGKLDTSKVMAFKAEKGQVVEVYETSLHYAPCSAKKGEGFKVVIVLPKGTNGAVPAFTAFNEEDKWMTACNKWLLAHEESSEAKSGAYVGLTGVNPDIADLI